Protein AF-A0A540LLX1-F1 (afdb_monomer_lite)

Organism: Malus baccata (NCBI:txid106549)

Radius of gyration: 18.66 Å; chains: 1; bounding box: 52×26×52 Å

InterPro domains:
  IPR029056 Ribokinase-like [G3DSA:3.40.1190.20] (11-109)
  IPR052562 Ketohexokinase-related [PTHR42774] (14-84)

Foldseek 3Di:
DDPPDPDDDVPDLDDDDPPKDQKDWDWDADPVVRDIDIDTDHIPPHDALVSADLVSLLVVCVVPDDDDDPCPRVRNVVSSVVSNQVVCVVVVHDDDDDDPPHPVCPVVVD

Secondary structure (DSSP, 8-state):
---TT--PBTTB-----TT-B--EEEEEEPTTT--EEEEEE--BSPP-GGGS-HHHHHHHHTT-------STTHHHHHHHHHHHHHHHHHTT--SSPPPTT-GGGGGG--

pLDDT: mean 82.08, std 16.45, range [29.52, 98.38]

Sequence (110 aa):
MSIDSLTPLPENRTVVSEEGNSPFTYIIVDNETKTRTCIHTPGYPPMIPDDLSQSSLSSALDGARILYLDCRIHETALVVAQEAGACCRALGARTGLPHRTDARLASFLS

Structure (mmCIF, N/CA/C/O backbone):
data_AF-A0A540LLX1-F1
#
_entry.id   AF-A0A540LLX1-F1
#
loop_
_atom_site.group_PDB
_atom_site.id
_atom_site.type_symbol
_atom_site.label_atom_id
_atom_site.label_alt_id
_atom_site.label_comp_id
_atom_site.label_asym_id
_atom_site.label_entity_id
_atom_site.label_seq_id
_atom_site.pdbx_PDB_ins_code
_atom_site.Cartn_x
_atom_site.Cartn_y
_atom_site.Cartn_z
_atom_site.occupancy
_atom_site.B_iso_or_equiv
_atom_site.auth_seq_id
_atom_site.auth_comp_id
_atom_site.auth_asym_id
_atom_site.auth_atom_id
_atom_site.pdbx_PDB_model_num
ATOM 1 N N . MET A 1 1 ? 25.071 5.231 -2.327 1.00 31.52 1 MET A N 1
ATOM 2 C CA . MET A 1 1 ? 25.306 3.821 -1.967 1.00 31.52 1 MET A CA 1
ATOM 3 C C . MET A 1 1 ? 24.102 3.081 -2.508 1.00 31.52 1 MET A C 1
ATOM 5 O O . MET A 1 1 ? 22.996 3.424 -2.120 1.00 31.52 1 MET A O 1
ATOM 9 N N . SER A 1 2 ? 24.314 2.293 -3.558 1.00 29.52 2 SER A N 1
ATOM 10 C CA . SER A 1 2 ? 23.269 1.766 -4.438 1.00 29.52 2 SER A CA 1
ATOM 11 C C . SER A 1 2 ? 22.372 0.761 -3.715 1.00 29.52 2 SER A C 1
ATOM 13 O O . SER A 1 2 ? 22.873 -0.110 -3.011 1.00 29.52 2 SER A O 1
ATOM 15 N N . ILE A 1 3 ? 21.061 0.889 -3.907 1.00 40.03 3 ILE A N 1
ATOM 16 C CA . ILE A 1 3 ? 19.989 0.010 -3.404 1.00 40.03 3 ILE A CA 1
ATOM 17 C C . ILE A 1 3 ? 19.919 -1.324 -4.183 1.00 40.03 3 ILE A C 1
ATOM 19 O O . ILE A 1 3 ? 18.853 -1.772 -4.591 1.00 40.03 3 ILE A O 1
ATOM 23 N N . ASP A 1 4 ? 21.068 -1.969 -4.404 1.00 37.72 4 ASP A N 1
ATOM 24 C CA . ASP A 1 4 ? 21.208 -3.167 -5.252 1.00 37.72 4 ASP A CA 1
ATOM 25 C C . ASP A 1 4 ? 20.853 -4.505 -4.557 1.00 37.72 4 ASP A C 1
ATOM 27 O O . ASP A 1 4 ? 21.228 -5.569 -5.048 1.00 37.72 4 ASP A O 1
ATOM 31 N N . SER A 1 5 ? 20.120 -4.522 -3.438 1.00 43.84 5 SER A N 1
ATOM 32 C CA . SER A 1 5 ? 19.815 -5.786 -2.731 1.00 43.84 5 SER A CA 1
ATOM 33 C C . SER A 1 5 ? 18.382 -5.940 -2.220 1.00 43.84 5 SER A C 1
ATOM 35 O O . SER A 1 5 ? 18.139 -6.597 -1.211 1.00 43.84 5 SER A O 1
ATOM 37 N N . LEU A 1 6 ? 17.388 -5.463 -2.970 1.00 52.19 6 LEU A N 1
ATOM 38 C CA . LEU A 1 6 ? 16.028 -5.997 -2.844 1.00 52.19 6 LEU A CA 1
ATOM 39 C C . LEU A 1 6 ? 15.970 -7.388 -3.488 1.00 52.19 6 LEU A C 1
ATOM 41 O O . LEU A 1 6 ? 15.629 -7.532 -4.659 1.00 52.19 6 LEU A O 1
ATOM 45 N N . THR A 1 7 ? 16.344 -8.427 -2.735 1.00 44.44 7 THR A N 1
ATOM 46 C CA . THR A 1 7 ? 16.153 -9.817 -3.174 1.00 44.44 7 THR A CA 1
ATOM 47 C C . THR A 1 7 ? 14.656 -10.153 -3.149 1.00 44.44 7 THR A C 1
ATOM 49 O O . THR A 1 7 ? 14.047 -10.160 -2.078 1.00 44.44 7 THR A O 1
ATOM 52 N N . PRO A 1 8 ? 14.015 -10.424 -4.301 1.00 44.38 8 PRO A N 1
ATOM 53 C CA . PRO A 1 8 ? 12.626 -10.845 -4.310 1.00 44.38 8 PRO A CA 1
ATOM 54 C C . PRO A 1 8 ? 12.571 -12.294 -3.827 1.00 44.38 8 PRO A C 1
ATOM 56 O O . PRO A 1 8 ? 13.099 -13.196 -4.481 1.00 44.38 8 PRO A O 1
ATOM 59 N N . LEU A 1 9 ? 11.921 -12.537 -2.690 1.00 43.72 9 LEU A N 1
ATOM 60 C CA . LEU A 1 9 ? 11.490 -13.889 -2.351 1.00 43.72 9 LEU A CA 1
ATOM 61 C C . LEU A 1 9 ? 10.445 -14.322 -3.395 1.00 43.72 9 LEU A C 1
ATOM 63 O O . LEU A 1 9 ? 9.571 -13.518 -3.741 1.00 43.72 9 LEU A O 1
ATOM 67 N N . PRO A 1 10 ? 10.509 -15.559 -3.918 1.00 44.88 10 PRO A N 1
ATOM 68 C CA . PRO A 1 10 ? 9.531 -16.025 -4.887 1.00 44.88 10 PRO A CA 1
ATOM 69 C C . PRO A 1 10 ? 8.156 -15.977 -4.210 1.00 44.88 10 PRO A C 1
ATOM 71 O O . PRO A 1 10 ? 7.972 -16.554 -3.146 1.00 44.88 10 PRO A O 1
ATOM 74 N N . GLU A 1 11 ? 7.235 -15.218 -4.806 1.00 57.22 11 GLU A N 1
ATOM 75 C CA . GLU A 1 11 ? 5.870 -14.905 -4.336 1.00 57.22 11 GLU A CA 1
ATOM 76 C C . GLU A 1 11 ? 5.685 -13.730 -3.358 1.00 57.22 11 GLU A C 1
ATOM 78 O O . GLU A 1 11 ? 4.548 -13.293 -3.181 1.00 57.22 11 GLU A O 1
ATOM 83 N N . ASN A 1 12 ? 6.741 -13.123 -2.801 1.00 61.34 12 ASN A N 1
ATOM 84 C CA . ASN A 1 12 ? 6.584 -11.955 -1.923 1.00 61.34 12 ASN A CA 1
ATOM 85 C C . ASN A 1 12 ? 7.147 -10.672 -2.556 1.00 61.34 12 ASN A C 1
ATOM 87 O O . ASN A 1 12 ? 8.354 -10.453 -2.596 1.00 61.34 12 ASN A O 1
ATOM 91 N N . ARG A 1 13 ? 6.251 -9.789 -3.015 1.00 75.19 13 ARG A N 1
ATOM 92 C CA . ARG A 1 13 ? 6.574 -8.487 -3.639 1.00 75.19 13 ARG A CA 1
ATOM 93 C C . ARG A 1 13 ? 6.698 -7.356 -2.606 1.00 75.19 13 ARG A C 1
ATOM 95 O O . ARG A 1 13 ? 6.309 -6.222 -2.871 1.00 75.19 13 ARG A O 1
ATOM 102 N N . THR A 1 14 ? 7.197 -7.680 -1.415 1.00 81.12 14 THR A N 1
ATOM 103 C CA . THR A 1 14 ? 7.416 -6.709 -0.336 1.00 81.12 14 THR A CA 1
ATOM 104 C C . THR A 1 14 ? 8.774 -6.039 -0.509 1.00 81.12 14 THR A C 1
ATOM 106 O O . THR A 1 14 ? 9.789 -6.717 -0.649 1.00 81.12 14 THR A O 1
ATOM 109 N N . VAL A 1 15 ? 8.792 -4.708 -0.464 1.00 84.31 15 VAL A N 1
ATOM 110 C CA . VAL A 1 15 ? 10.022 -3.910 -0.424 1.00 84.31 15 VAL A CA 1
ATOM 111 C C . VAL A 1 15 ? 10.457 -3.761 1.031 1.00 84.31 15 VAL A C 1
ATOM 113 O O . VAL A 1 15 ? 9.659 -3.350 1.874 1.00 84.31 15 VAL A O 1
ATOM 116 N N . VAL A 1 16 ? 11.708 -4.110 1.331 1.00 88.81 16 VAL A N 1
ATOM 117 C CA . VAL A 1 16 ? 12.286 -4.048 2.679 1.00 88.81 16 VAL A CA 1
ATOM 118 C C . VAL A 1 16 ? 13.502 -3.128 2.665 1.00 88.81 16 VAL A C 1
ATOM 120 O O . VAL A 1 16 ? 14.400 -3.303 1.848 1.00 88.81 16 VAL A O 1
ATOM 123 N N . SER A 1 17 ? 13.535 -2.169 3.589 1.00 90.06 17 SER A N 1
ATOM 124 C CA . SER A 1 17 ? 14.734 -1.383 3.889 1.00 90.06 17 SER A CA 1
ATOM 125 C C . SER A 1 17 ? 15.521 -2.080 4.997 1.00 90.06 17 SER A C 1
ATOM 127 O O . SER A 1 17 ? 14.976 -2.262 6.084 1.00 90.06 17 SER A O 1
ATOM 129 N N . GLU A 1 18 ? 16.785 -2.436 4.743 1.00 88.88 18 GLU A N 1
ATOM 130 C CA . GLU A 1 18 ? 17.636 -3.188 5.687 1.00 88.88 18 GLU A CA 1
ATOM 131 C C . GLU A 1 18 ? 17.775 -2.483 7.047 1.00 88.88 18 GLU A C 1
ATOM 133 O O . GLU A 1 18 ? 17.575 -3.099 8.088 1.00 88.88 18 GLU A O 1
ATOM 138 N N . GLU A 1 19 ? 18.019 -1.172 7.033 1.00 91.19 19 GLU A N 1
ATOM 139 C CA . GLU A 1 19 ? 18.181 -0.338 8.237 1.00 91.19 19 GLU A CA 1
ATOM 140 C C . GLU A 1 19 ? 16.899 0.445 8.587 1.00 91.19 19 GLU A C 1
ATOM 142 O O . GLU A 1 19 ? 16.927 1.458 9.290 1.00 91.19 19 GLU A O 1
ATOM 147 N N . GLY A 1 20 ? 15.762 0.032 8.018 1.00 91.44 20 GLY A N 1
ATOM 148 C CA . GLY A 1 20 ? 14.491 0.728 8.174 1.00 91.44 20 GLY A CA 1
ATOM 149 C C . GLY A 1 20 ? 13.691 0.296 9.401 1.00 91.44 20 GLY A C 1
ATOM 150 O O . GLY A 1 20 ? 13.971 -0.704 10.057 1.00 91.44 20 GLY A O 1
ATOM 151 N N . ASN A 1 21 ? 12.619 1.032 9.682 1.00 93.31 21 ASN A N 1
ATOM 152 C CA . ASN A 1 21 ? 11.573 0.621 10.607 1.00 93.31 21 ASN A CA 1
ATOM 153 C C . ASN A 1 21 ? 10.239 0.429 9.872 1.00 93.31 21 ASN A C 1
ATOM 155 O O . ASN A 1 21 ? 9.942 1.077 8.867 1.00 93.31 21 ASN A O 1
ATOM 159 N N . SER A 1 22 ? 9.427 -0.499 10.378 1.00 93.19 22 SER A N 1
ATOM 160 C CA . SER A 1 22 ? 8.077 -0.719 9.858 1.00 93.19 22 SER A CA 1
ATOM 161 C C . SER A 1 22 ? 7.117 0.353 10.386 1.00 93.19 22 SER A C 1
ATOM 163 O O . SER A 1 22 ? 7.189 0.682 11.572 1.00 93.19 22 SER A O 1
ATOM 165 N N . PRO A 1 23 ? 6.176 0.860 9.565 1.00 92.81 23 PRO A N 1
ATOM 166 C CA . PRO A 1 23 ? 5.112 1.728 10.055 1.00 92.81 23 PRO A CA 1
ATOM 167 C C . PRO A 1 23 ? 4.252 0.986 11.083 1.00 92.81 23 PRO A C 1
ATOM 169 O O . PRO A 1 23 ? 3.920 -0.187 10.903 1.00 92.81 23 PRO A O 1
ATOM 172 N N . PHE A 1 24 ? 3.821 1.680 12.131 1.00 95.38 24 PHE A N 1
ATOM 173 C CA . PHE A 1 24 ? 2.900 1.132 13.127 1.00 95.38 24 PHE A CA 1
ATOM 174 C C . PHE A 1 24 ? 1.883 2.187 13.570 1.00 95.38 24 PHE A C 1
ATOM 176 O O . PHE A 1 24 ? 1.963 3.365 13.223 1.00 95.38 24 PHE A O 1
ATOM 183 N N . THR A 1 25 ? 0.828 1.773 14.267 1.00 96.31 25 THR A N 1
ATOM 184 C CA . THR A 1 25 ? -0.221 2.692 14.730 1.00 96.31 25 THR A CA 1
ATOM 185 C C . THR A 1 25 ? -0.714 2.256 16.095 1.00 96.31 25 THR A C 1
ATOM 187 O O . THR A 1 25 ? -1.206 1.139 16.245 1.00 96.31 25 THR A O 1
ATOM 190 N N . TYR A 1 26 ? -0.605 3.140 17.085 1.00 97.75 26 TYR A N 1
ATOM 191 C CA . TYR A 1 26 ? -1.272 2.940 18.366 1.00 97.75 26 TYR A CA 1
ATOM 192 C C . TYR A 1 26 ? -2.748 3.287 18.209 1.00 97.75 26 TYR A C 1
ATOM 194 O O . TYR A 1 26 ? -3.089 4.335 17.660 1.00 97.75 26 TYR A O 1
ATOM 202 N N . ILE A 1 27 ? -3.620 2.410 18.696 1.00 97.94 27 ILE A N 1
ATOM 203 C CA . ILE A 1 27 ? -5.066 2.618 18.669 1.00 97.94 27 ILE A CA 1
ATOM 204 C C . ILE A 1 27 ? -5.565 2.564 20.107 1.00 97.94 27 ILE A C 1
ATOM 206 O O . ILE A 1 27 ? -5.524 1.514 20.744 1.00 97.94 27 ILE A O 1
ATOM 210 N N . ILE A 1 28 ? -6.045 3.697 20.609 1.00 98.12 28 ILE A N 1
ATOM 211 C CA . ILE A 1 28 ? -6.721 3.782 21.904 1.00 98.12 28 ILE A CA 1
ATOM 212 C C . ILE A 1 28 ? -8.217 3.717 21.622 1.00 98.12 28 ILE A C 1
ATOM 214 O O . ILE A 1 28 ? -8.747 4.566 20.907 1.00 98.12 28 ILE A O 1
ATOM 218 N N . VAL A 1 29 ? -8.888 2.691 22.140 1.00 98.38 29 VAL A N 1
ATOM 219 C CA . VAL A 1 29 ? -10.324 2.474 21.931 1.00 98.38 29 VAL A CA 1
ATOM 220 C C . VAL A 1 29 ? -11.077 2.891 23.185 1.00 98.38 29 VAL A C 1
ATOM 222 O O . VAL A 1 29 ? -10.862 2.315 24.250 1.00 98.38 29 VAL A O 1
ATOM 225 N N . ASP A 1 30 ? -11.981 3.855 23.051 1.00 98.25 30 ASP A N 1
ATOM 226 C CA . ASP A 1 30 ? -12.922 4.205 24.108 1.00 98.25 30 ASP A CA 1
ATOM 227 C C . ASP A 1 30 ? -14.177 3.331 23.979 1.00 98.25 30 ASP A C 1
ATOM 229 O O . ASP A 1 30 ? -14.905 3.375 22.982 1.00 98.25 30 ASP A O 1
ATOM 233 N N . ASN A 1 31 ? -14.429 2.507 24.996 1.00 98.12 31 ASN A N 1
ATOM 234 C CA . ASN A 1 31 ? -15.575 1.610 25.006 1.00 98.12 31 ASN A CA 1
ATOM 235 C C . ASN A 1 31 ? -16.903 2.317 25.321 1.00 98.12 31 ASN A C 1
ATOM 237 O O . ASN A 1 31 ? -17.946 1.803 24.916 1.00 98.12 31 ASN A O 1
ATOM 241 N N . GLU A 1 32 ? -16.898 3.444 26.027 1.00 98.19 32 GLU A N 1
ATOM 242 C CA . GLU A 1 32 ? -18.122 4.176 26.362 1.00 98.19 32 GLU A CA 1
ATOM 243 C C . GLU A 1 32 ? -18.619 4.950 25.141 1.00 98.19 32 GLU A C 1
ATOM 245 O O . GLU A 1 32 ? -19.733 4.721 24.669 1.00 98.19 32 GLU A O 1
ATOM 250 N N . THR A 1 33 ? -17.757 5.785 24.555 1.00 97.88 33 THR A N 1
ATOM 251 C CA . THR A 1 33 ? -18.123 6.626 23.401 1.00 97.88 33 THR A CA 1
ATOM 252 C C . THR A 1 33 ? -18.014 5.908 22.056 1.00 97.88 33 THR A C 1
ATOM 254 O O . THR A 1 33 ? -18.421 6.451 21.030 1.00 97.88 33 THR A O 1
ATOM 257 N N . LYS A 1 34 ? -17.466 4.685 22.037 1.00 97.62 34 LY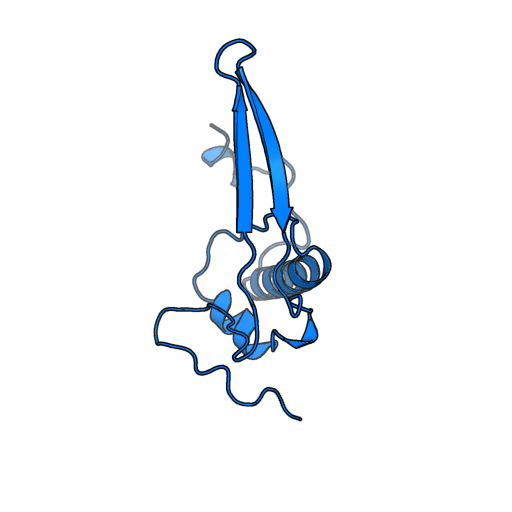S A N 1
ATOM 258 C CA . LYS A 1 34 ? -17.173 3.905 20.820 1.00 97.62 34 LYS A CA 1
ATOM 259 C C . LYS A 1 34 ? -16.233 4.625 19.847 1.00 97.62 34 LYS A C 1
ATOM 261 O O . LYS A 1 34 ? -16.244 4.341 18.648 1.00 97.62 34 LYS A O 1
ATOM 266 N N . THR A 1 35 ? -15.396 5.526 20.356 1.00 98.00 35 THR A N 1
ATOM 267 C CA . THR A 1 35 ? -14.395 6.242 19.560 1.00 98.00 35 THR A CA 1
ATOM 268 C C . THR A 1 35 ? -13.056 5.507 19.543 1.00 98.00 35 THR A C 1
ATOM 270 O O . THR A 1 35 ? -12.781 4.617 20.353 1.00 98.00 35 THR A O 1
ATOM 273 N N . ARG A 1 36 ? -12.216 5.847 18.562 1.00 98.06 36 ARG A N 1
ATOM 274 C CA . ARG A 1 36 ? -10.843 5.348 18.452 1.00 98.06 36 ARG A CA 1
ATOM 275 C C . ARG A 1 36 ? -9.914 6.522 18.184 1.00 98.06 36 ARG A C 1
ATOM 277 O O . ARG A 1 36 ? -10.126 7.249 17.216 1.00 98.06 36 ARG A O 1
ATOM 284 N N . THR A 1 37 ? -8.877 6.667 18.998 1.00 97.88 37 THR A N 1
ATOM 285 C CA . THR A 1 37 ? -7.774 7.599 18.752 1.00 97.88 37 THR A CA 1
ATOM 286 C C . THR A 1 37 ? -6.634 6.825 18.110 1.00 97.88 37 THR A C 1
ATOM 288 O O . THR A 1 37 ? -6.073 5.919 18.728 1.00 97.88 37 THR A O 1
ATOM 291 N N . CYS A 1 38 ? -6.297 7.176 16.872 1.00 97.31 38 CYS A N 1
ATOM 292 C CA . CYS A 1 38 ? -5.221 6.544 16.115 1.00 97.31 38 CYS A CA 1
ATOM 293 C C . CYS A 1 38 ? -3.993 7.459 16.095 1.00 97.31 38 CYS A C 1
ATOM 295 O O . CYS A 1 38 ? -4.068 8.579 15.593 1.00 97.31 38 CYS A O 1
ATOM 297 N N . ILE A 1 39 ? -2.861 6.974 16.600 1.00 97.50 39 ILE A N 1
ATOM 298 C CA . ILE A 1 39 ? -1.569 7.663 16.541 1.00 97.50 39 ILE A CA 1
ATOM 299 C C . ILE A 1 39 ? -0.696 6.888 15.560 1.00 97.50 39 ILE A C 1
ATOM 301 O O . ILE A 1 39 ? -0.186 5.814 15.884 1.00 97.50 39 ILE A O 1
ATOM 305 N N . HIS A 1 40 ? -0.589 7.405 14.338 1.00 94.56 40 HIS A N 1
ATOM 306 C CA . HIS A 1 40 ? 0.171 6.778 13.265 1.00 94.56 40 HIS A CA 1
ATOM 307 C C . HIS A 1 40 ? 1.645 7.184 13.331 1.00 94.56 40 HIS A C 1
ATOM 309 O O . HIS A 1 40 ? 1.962 8.373 13.347 1.00 94.56 40 HIS A O 1
ATOM 315 N N . THR A 1 41 ? 2.538 6.197 13.321 1.00 94.81 41 THR A N 1
ATOM 316 C CA . THR A 1 41 ? 3.975 6.400 13.146 1.00 94.81 41 THR A CA 1
ATOM 317 C C . THR A 1 41 ? 4.370 5.866 11.768 1.00 94.81 41 THR A C 1
ATOM 319 O O . THR A 1 41 ? 4.222 4.662 11.527 1.00 94.81 41 THR A O 1
ATOM 322 N N . PRO A 1 42 ? 4.825 6.734 10.845 1.00 92.19 42 PRO A N 1
ATOM 323 C CA . PRO A 1 42 ? 5.232 6.305 9.514 1.00 92.19 42 PRO A CA 1
ATOM 324 C C . PRO A 1 42 ? 6.510 5.464 9.582 1.00 92.19 42 PRO A C 1
ATOM 326 O O . PRO A 1 42 ? 7.313 5.610 10.503 1.00 92.19 42 PRO A O 1
ATOM 329 N N . GLY A 1 43 ? 6.690 4.599 8.585 1.00 91.94 43 GLY A N 1
ATOM 330 C CA . GLY A 1 43 ? 7.936 3.864 8.392 1.00 91.94 43 GLY A CA 1
ATOM 331 C C . GLY A 1 43 ? 9.051 4.799 7.925 1.00 91.94 43 GLY A C 1
ATOM 332 O O . GLY A 1 43 ? 8.783 5.806 7.263 1.00 91.94 43 GLY A O 1
ATOM 333 N N . TYR A 1 44 ? 10.292 4.465 8.260 1.00 92.75 44 TYR A N 1
ATOM 334 C CA . TYR A 1 44 ? 11.479 5.195 7.829 1.00 92.75 44 TYR A CA 1
ATOM 335 C C . TYR A 1 44 ? 12.567 4.229 7.337 1.00 92.75 44 TYR A C 1
ATOM 337 O O . TYR A 1 44 ? 12.808 3.242 8.027 1.00 92.75 44 TYR A O 1
ATOM 345 N N . PRO A 1 45 ? 13.265 4.511 6.221 1.00 93.12 45 PRO A N 1
ATOM 346 C CA . PRO A 1 45 ? 12.986 5.596 5.279 1.00 93.12 45 PRO A CA 1
ATOM 347 C C . PRO A 1 45 ? 11.601 5.430 4.623 1.00 93.12 45 PRO A C 1
ATOM 349 O O . PRO A 1 45 ? 11.090 4.309 4.547 1.00 93.12 45 PRO A O 1
ATOM 352 N N . PRO A 1 46 ? 10.945 6.530 4.208 1.00 90.25 46 PRO A N 1
ATOM 353 C CA . PRO A 1 46 ? 9.695 6.422 3.471 1.00 90.25 46 PRO A CA 1
ATOM 354 C C . PRO A 1 46 ? 9.963 5.750 2.123 1.00 90.25 46 PRO A C 1
ATOM 356 O O . PRO A 1 46 ? 10.998 5.997 1.509 1.00 90.25 46 PRO A O 1
ATOM 359 N N . MET A 1 47 ? 9.013 4.947 1.648 1.00 90.25 47 MET A N 1
ATOM 360 C CA . MET A 1 47 ? 9.059 4.451 0.275 1.00 90.25 47 MET A CA 1
ATOM 361 C C . MET A 1 47 ? 8.862 5.622 -0.684 1.00 90.25 47 MET A C 1
ATOM 363 O O . MET A 1 47 ? 7.856 6.331 -0.591 1.00 90.25 47 MET A O 1
ATOM 367 N N . ILE A 1 48 ? 9.786 5.786 -1.620 1.00 92.31 48 ILE A N 1
ATOM 368 C CA . ILE A 1 48 ? 9.732 6.795 -2.676 1.00 92.31 48 ILE A CA 1
ATOM 369 C C . ILE A 1 48 ? 9.486 6.128 -4.036 1.00 92.31 48 ILE A C 1
ATOM 371 O O . ILE A 1 48 ? 9.704 4.924 -4.180 1.00 92.31 48 ILE A O 1
ATOM 375 N N . PRO A 1 49 ? 9.034 6.875 -5.058 1.00 92.69 49 PRO A N 1
ATOM 376 C CA . PRO A 1 49 ? 8.810 6.311 -6.388 1.00 92.69 49 PRO A CA 1
ATOM 377 C C . PRO A 1 49 ? 10.025 5.580 -6.977 1.00 92.69 49 PRO A C 1
ATOM 379 O O . PRO A 1 49 ? 9.858 4.537 -7.606 1.00 92.69 49 PRO A O 1
ATOM 382 N N . ASP A 1 50 ? 11.232 6.090 -6.724 1.00 92.31 50 ASP A N 1
ATOM 383 C CA . ASP A 1 50 ? 12.485 5.544 -7.263 1.00 92.31 50 ASP A CA 1
ATOM 384 C C . ASP A 1 50 ? 12.853 4.166 -6.682 1.00 92.31 50 ASP A C 1
ATOM 386 O O . ASP A 1 50 ? 13.648 3.443 -7.283 1.00 92.31 50 ASP A O 1
ATOM 390 N N . ASP A 1 51 ? 12.239 3.759 -5.564 1.00 90.38 51 ASP A N 1
ATOM 391 C CA . ASP A 1 51 ? 12.424 2.420 -4.987 1.00 90.38 51 ASP A CA 1
ATOM 392 C C . ASP A 1 51 ? 11.771 1.322 -5.848 1.00 90.38 51 ASP A C 1
ATOM 394 O O . ASP A 1 51 ? 12.056 0.132 -5.684 1.00 90.38 51 ASP A O 1
ATOM 398 N N . LEU A 1 52 ? 10.870 1.696 -6.767 1.00 89.62 52 LEU A N 1
ATOM 399 C CA . LEU A 1 52 ? 10.124 0.773 -7.617 1.00 89.62 52 LEU A CA 1
ATOM 400 C C . LEU A 1 52 ? 10.574 0.889 -9.074 1.00 89.62 52 LEU A C 1
ATOM 402 O O . LEU A 1 52 ? 10.126 1.752 -9.827 1.00 89.62 52 LEU A O 1
ATOM 406 N N . SER A 1 53 ? 11.415 -0.051 -9.512 1.00 90.44 53 SER A N 1
ATOM 407 C CA . SER A 1 53 ? 11.770 -0.146 -10.931 1.00 90.44 53 SER A CA 1
ATOM 408 C C . SER A 1 53 ? 10.545 -0.484 -11.790 1.00 90.44 53 SER A C 1
ATOM 410 O O . SER A 1 53 ? 9.668 -1.247 -11.372 1.00 90.44 53 SER A O 1
ATOM 412 N N . GLN A 1 54 ? 10.523 0.000 -13.036 1.00 89.00 54 GLN A N 1
ATOM 413 C CA . GLN A 1 54 ? 9.454 -0.332 -13.981 1.00 89.00 54 GLN A CA 1
ATOM 414 C C . GLN A 1 54 ? 9.304 -1.850 -14.158 1.00 89.00 54 GLN A C 1
ATOM 416 O O . GLN A 1 54 ? 8.195 -2.366 -14.117 1.00 89.00 54 GLN A O 1
ATOM 421 N N . SER A 1 55 ? 10.416 -2.585 -14.268 1.00 89.50 55 SER A N 1
ATOM 422 C CA . SER A 1 55 ? 10.385 -4.047 -14.416 1.00 89.50 55 SER A CA 1
ATOM 423 C C . SER A 1 55 ? 9.750 -4.755 -13.213 1.00 89.50 55 SER A C 1
ATOM 425 O O . SER A 1 55 ? 8.967 -5.693 -13.386 1.00 89.50 55 SER A O 1
ATOM 427 N N . SER A 1 56 ? 10.025 -4.265 -11.999 1.00 88.81 56 SER A N 1
ATOM 428 C CA . SER A 1 56 ? 9.422 -4.765 -10.765 1.00 88.81 56 SER A CA 1
ATOM 429 C C . SER A 1 56 ? 7.918 -4.512 -10.759 1.00 88.81 56 SER A C 1
ATOM 431 O O . SER A 1 56 ? 7.160 -5.410 -10.403 1.00 88.81 56 SER A O 1
ATOM 433 N N . LEU A 1 57 ? 7.480 -3.326 -11.195 1.00 89.88 57 LEU A N 1
ATOM 434 C CA . LEU A 1 57 ? 6.066 -2.966 -11.282 1.00 89.88 57 LEU A CA 1
ATOM 435 C C . LEU A 1 57 ? 5.319 -3.776 -12.345 1.00 89.88 57 LEU A C 1
ATOM 437 O O . LEU A 1 57 ? 4.270 -4.339 -12.041 1.00 89.88 57 LEU A O 1
ATOM 441 N N . SER A 1 58 ? 5.848 -3.883 -13.566 1.00 88.62 58 SER A N 1
ATOM 442 C CA . SER A 1 58 ? 5.198 -4.652 -14.632 1.00 88.62 58 SER A CA 1
ATOM 443 C C . SER A 1 58 ? 5.082 -6.127 -14.239 1.00 88.62 58 SER A C 1
ATOM 445 O O . SER A 1 58 ? 4.022 -6.724 -14.404 1.00 88.62 58 SER A O 1
ATOM 447 N N . SER A 1 59 ? 6.131 -6.700 -13.632 1.00 88.38 59 SER A N 1
ATOM 448 C CA . SER A 1 59 ? 6.059 -8.038 -13.035 1.00 88.38 59 SER A CA 1
ATOM 449 C C . SER A 1 59 ? 4.995 -8.085 -11.936 1.00 88.38 59 SER A C 1
ATOM 451 O O . SER A 1 59 ? 4.148 -8.977 -11.941 1.00 88.38 59 SER A O 1
ATOM 453 N N . ALA A 1 60 ? 4.968 -7.089 -11.040 1.00 87.62 60 ALA A N 1
ATOM 454 C CA . ALA A 1 60 ? 3.987 -6.970 -9.961 1.00 87.62 60 ALA A CA 1
ATOM 455 C C . ALA A 1 60 ? 2.525 -6.933 -10.428 1.00 87.62 60 ALA A C 1
ATOM 457 O O . ALA A 1 60 ? 1.631 -7.376 -9.702 1.00 87.62 60 ALA A O 1
ATOM 458 N N . LEU A 1 61 ? 2.292 -6.427 -11.631 1.00 89.00 61 LEU A N 1
ATOM 459 C CA . LEU A 1 61 ? 0.972 -6.264 -12.222 1.00 89.00 61 LEU A CA 1
ATOM 460 C C . LEU A 1 61 ? 0.599 -7.407 -13.170 1.00 89.00 61 LEU A C 1
ATOM 462 O O . LEU A 1 61 ? -0.580 -7.551 -13.498 1.00 89.00 61 LEU A O 1
ATOM 466 N N . ASP A 1 62 ? 1.556 -8.240 -13.584 1.00 87.50 62 ASP A N 1
ATOM 467 C CA . ASP A 1 62 ? 1.268 -9.380 -14.446 1.00 87.50 62 ASP A CA 1
ATOM 468 C C . ASP A 1 62 ? 0.295 -10.352 -13.763 1.00 87.50 62 ASP A C 1
ATOM 470 O O . ASP A 1 62 ? 0.444 -10.723 -12.595 1.00 87.50 62 ASP A O 1
ATOM 474 N N . GLY A 1 63 ? -0.766 -10.706 -14.485 1.00 83.50 63 GLY A N 1
ATOM 475 C CA . GLY A 1 63 ? -1.872 -11.513 -13.973 1.00 83.50 63 GLY A CA 1
ATOM 476 C C . GLY A 1 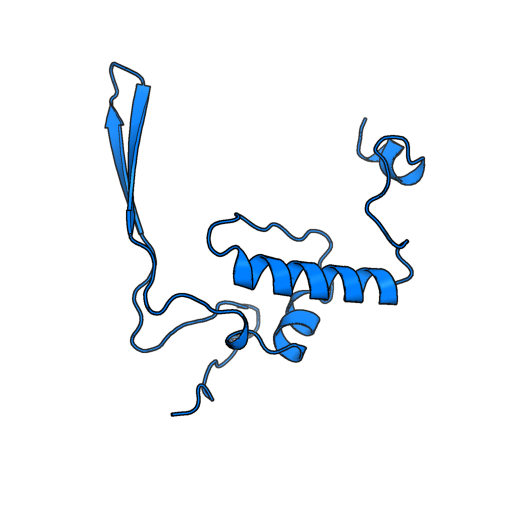63 ? -2.815 -10.810 -12.983 1.00 83.50 63 GLY A C 1
ATOM 477 O O . GLY A 1 63 ? -3.896 -11.348 -12.721 1.00 83.50 63 GLY A O 1
ATOM 478 N N . ALA A 1 64 ? -2.499 -9.612 -12.480 1.00 86.12 64 ALA A N 1
ATOM 479 C CA . ALA A 1 64 ? -3.368 -8.893 -11.551 1.00 86.12 64 ALA A CA 1
ATOM 480 C C . ALA A 1 64 ? -4.689 -8.471 -12.226 1.00 86.12 64 ALA A C 1
ATOM 482 O O . ALA A 1 64 ? -4.739 -8.131 -13.408 1.00 86.12 64 ALA A O 1
ATOM 483 N N . ARG A 1 65 ? -5.798 -8.521 -11.477 1.00 83.75 65 ARG A N 1
ATOM 484 C CA . ARG A 1 65 ? -7.133 -8.081 -11.944 1.00 83.75 65 ARG A CA 1
ATOM 485 C C . ARG A 1 65 ? -7.624 -6.818 -11.250 1.00 83.75 65 ARG A C 1
ATOM 487 O O . ARG A 1 65 ? -8.440 -6.094 -11.809 1.00 83.75 65 ARG A O 1
ATOM 494 N N . ILE A 1 66 ? -7.143 -6.577 -10.034 1.00 84.94 66 ILE A N 1
ATOM 495 C CA . ILE A 1 66 ? -7.527 -5.453 -9.187 1.00 84.94 66 ILE A CA 1
ATOM 496 C C . ILE A 1 66 ? -6.246 -4.873 -8.594 1.00 84.94 66 ILE A C 1
ATOM 498 O O . ILE A 1 66 ? -5.412 -5.616 -8.081 1.00 84.94 66 ILE A O 1
ATOM 502 N N . LEU A 1 67 ? -6.121 -3.549 -8.653 1.00 88.94 67 LEU A N 1
ATOM 503 C CA . LEU A 1 67 ? -5.117 -2.778 -7.932 1.00 88.94 67 LEU A CA 1
ATOM 504 C C . LEU A 1 67 ? -5.826 -1.988 -6.829 1.00 88.94 67 LEU A C 1
ATOM 506 O O . LEU A 1 67 ? -6.758 -1.236 -7.112 1.00 88.94 67 LEU A O 1
ATOM 510 N N . TYR A 1 68 ? -5.381 -2.155 -5.586 1.00 90.88 68 TYR A N 1
ATOM 511 C CA . TYR A 1 68 ? -5.855 -1.389 -4.436 1.00 90.88 68 TYR A CA 1
ATOM 512 C C . TYR A 1 68 ? -4.720 -0.513 -3.906 1.00 90.88 68 TYR A C 1
ATOM 514 O O . TYR A 1 68 ? -3.627 -1.010 -3.645 1.00 90.88 68 TYR A O 1
ATOM 522 N N . LEU A 1 69 ? -4.985 0.783 -3.755 1.00 91.38 69 LEU A N 1
ATOM 523 C CA . LEU A 1 69 ? -4.029 1.779 -3.276 1.00 91.38 69 LEU A CA 1
ATOM 524 C C . LEU A 1 69 ? -4.645 2.478 -2.064 1.00 91.38 69 LEU A C 1
ATOM 526 O O . LEU A 1 69 ? -5.712 3.076 -2.180 1.00 91.38 69 LEU A O 1
ATOM 530 N N . ASP A 1 70 ? -3.990 2.407 -0.905 1.00 83.50 70 ASP A N 1
ATOM 531 C CA . ASP A 1 70 ? -4.550 2.888 0.367 1.00 83.50 70 ASP A CA 1
ATOM 532 C C . ASP A 1 70 ? -4.192 4.347 0.714 1.00 83.50 70 ASP A C 1
ATOM 534 O O . ASP A 1 70 ? -4.348 4.777 1.855 1.00 83.50 70 ASP A O 1
ATOM 538 N N . CYS A 1 71 ? -3.747 5.126 -0.278 1.00 78.12 71 CYS A N 1
ATOM 539 C CA . CYS A 1 71 ? -3.403 6.554 -0.202 1.00 78.12 71 CYS A CA 1
ATOM 540 C C . CYS A 1 71 ? -2.398 6.966 0.894 1.00 78.12 71 CYS A C 1
ATOM 542 O O . CYS A 1 71 ? -2.147 8.161 1.043 1.00 78.12 71 CYS A O 1
ATOM 544 N N . ARG A 1 72 ? -1.781 6.031 1.631 1.00 85.62 72 ARG A N 1
ATOM 545 C CA . ARG A 1 72 ? -0.794 6.362 2.676 1.00 85.62 72 ARG A CA 1
ATOM 546 C C . ARG A 1 72 ? 0.527 6.874 2.105 1.00 85.62 72 ARG A C 1
ATOM 548 O O . ARG A 1 72 ? 1.182 7.693 2.736 1.00 85.62 72 ARG A O 1
ATOM 555 N N . ILE A 1 73 ? 0.886 6.413 0.906 1.00 89.75 73 ILE A N 1
ATOM 556 C CA . ILE A 1 73 ? 2.109 6.784 0.181 1.00 89.75 73 ILE A CA 1
ATOM 557 C C . ILE A 1 73 ? 1.700 7.236 -1.225 1.00 89.75 73 ILE A C 1
ATOM 559 O O . ILE A 1 73 ? 1.823 6.502 -2.205 1.00 89.75 73 ILE A O 1
ATOM 563 N N . HIS A 1 74 ? 1.094 8.421 -1.309 1.00 92.31 74 HIS A N 1
ATOM 564 C CA . HIS A 1 74 ? 0.383 8.860 -2.513 1.00 92.31 74 HIS A CA 1
ATOM 565 C C . HIS A 1 74 ? 1.289 9.044 -3.743 1.00 92.31 74 HIS A C 1
ATOM 567 O O . HIS A 1 74 ? 0.839 8.798 -4.859 1.00 92.31 74 HIS A O 1
ATOM 573 N N . GLU A 1 75 ? 2.550 9.449 -3.566 1.00 93.06 75 GLU A N 1
ATOM 574 C CA . GLU A 1 75 ? 3.487 9.654 -4.683 1.00 93.06 75 GLU A CA 1
ATOM 575 C C . GLU A 1 75 ? 3.843 8.327 -5.354 1.00 93.06 75 GLU A C 1
ATOM 577 O O . GLU A 1 75 ? 3.703 8.178 -6.567 1.00 93.06 75 GLU A O 1
ATOM 582 N N . THR A 1 76 ? 4.201 7.322 -4.557 1.00 92.69 76 THR A N 1
ATOM 583 C CA . THR A 1 76 ? 4.470 5.973 -5.060 1.00 92.69 76 THR A CA 1
ATOM 584 C C . THR A 1 76 ? 3.206 5.331 -5.629 1.00 92.69 76 THR A C 1
ATOM 586 O O . THR A 1 76 ? 3.241 4.731 -6.702 1.00 92.69 76 THR A O 1
ATOM 589 N N . ALA A 1 77 ? 2.055 5.522 -4.975 1.00 93.50 77 ALA A N 1
AT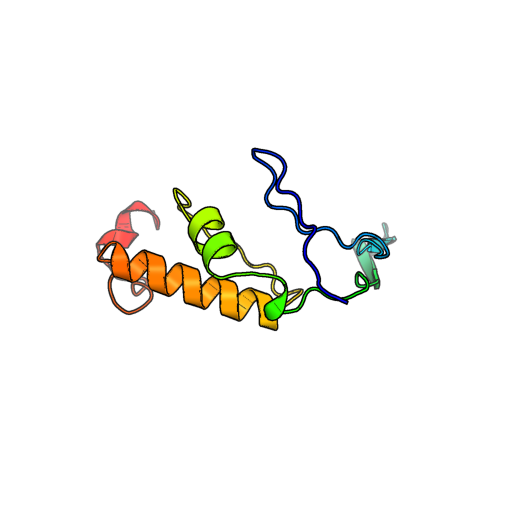OM 590 C CA . ALA A 1 77 ? 0.770 5.039 -5.475 1.00 93.50 77 ALA A CA 1
ATOM 591 C C . ALA A 1 77 ? 0.427 5.608 -6.865 1.00 93.50 77 ALA A C 1
ATOM 593 O O . ALA A 1 77 ? -0.125 4.888 -7.698 1.00 93.50 77 ALA A O 1
ATOM 594 N N . LEU A 1 78 ? 0.779 6.869 -7.142 1.00 93.88 78 LEU A N 1
ATOM 595 C CA . LEU A 1 78 ? 0.580 7.483 -8.455 1.00 93.88 78 LEU A CA 1
ATOM 596 C C . LEU A 1 78 ? 1.385 6.766 -9.545 1.00 93.88 78 LEU A C 1
ATOM 598 O O . LEU A 1 78 ? 0.826 6.459 -10.597 1.00 93.88 78 LEU A O 1
ATOM 602 N N . VAL A 1 79 ? 2.660 6.459 -9.295 1.00 93.62 79 VAL A N 1
ATOM 603 C CA . VAL A 1 79 ? 3.510 5.746 -10.265 1.00 93.62 79 VAL A CA 1
ATOM 604 C C . VAL A 1 79 ? 3.000 4.323 -10.510 1.00 93.62 79 VAL A C 1
ATOM 606 O O . VAL A 1 79 ? 2.877 3.904 -11.661 1.00 93.62 79 VAL A O 1
ATOM 609 N N . VAL A 1 80 ? 2.580 3.610 -9.458 1.00 93.19 80 VAL A N 1
ATOM 610 C CA . VAL A 1 80 ? 1.955 2.279 -9.592 1.00 93.19 80 VAL A CA 1
ATOM 611 C C . VAL A 1 80 ? 0.663 2.355 -10.417 1.00 93.19 80 VAL A C 1
ATOM 613 O O . VAL A 1 80 ? 0.431 1.523 -11.295 1.00 93.19 80 VAL A O 1
ATOM 616 N N . ALA A 1 81 ? -0.179 3.367 -10.179 1.00 93.19 81 ALA A N 1
ATOM 617 C CA . ALA A 1 81 ? -1.414 3.571 -10.936 1.00 93.19 81 ALA A CA 1
ATOM 618 C C . ALA A 1 81 ? -1.149 3.893 -12.416 1.00 93.19 81 ALA A C 1
ATOM 620 O O . ALA A 1 81 ? -1.880 3.425 -13.294 1.00 93.19 81 ALA A O 1
ATOM 621 N N . GLN A 1 82 ? -0.111 4.681 -12.706 1.00 92.31 82 GLN A N 1
ATOM 622 C CA . GLN A 1 82 ? 0.297 5.006 -14.072 1.00 92.31 82 GLN A CA 1
ATOM 623 C C . GLN A 1 82 ? 0.769 3.764 -14.831 1.00 92.31 82 GLN A C 1
ATOM 625 O O . GLN A 1 82 ? 0.319 3.553 -15.962 1.00 92.31 82 GLN A O 1
ATOM 630 N N . GLU A 1 83 ? 1.600 2.927 -14.202 1.00 92.56 83 GLU A N 1
ATOM 631 C CA . GLU A 1 83 ? 2.068 1.668 -14.788 1.00 92.56 83 GLU A CA 1
ATOM 632 C C . GLU A 1 83 ? 0.900 0.697 -15.006 1.00 92.56 83 GLU A C 1
ATOM 634 O O . GLU A 1 83 ? 0.714 0.205 -16.116 1.00 92.56 83 GLU A O 1
ATOM 639 N N . ALA A 1 84 ? 0.013 0.513 -14.023 1.00 91.94 84 ALA A N 1
ATOM 640 C CA . ALA A 1 84 ? -1.190 -0.307 -14.196 1.00 91.94 84 ALA A CA 1
ATOM 641 C C . ALA A 1 84 ? -2.083 0.201 -15.337 1.00 91.94 84 ALA A C 1
ATOM 643 O O . ALA A 1 84 ? -2.597 -0.582 -16.139 1.00 91.94 84 ALA A O 1
ATOM 644 N N . GLY A 1 85 ? -2.232 1.522 -15.467 1.00 89.38 85 GLY A N 1
ATOM 645 C CA . GLY A 1 85 ? -2.923 2.134 -16.596 1.00 89.38 85 GLY A CA 1
ATOM 646 C C . GLY A 1 85 ? -2.242 1.843 -17.936 1.00 89.38 85 GLY A C 1
ATOM 647 O O . GLY A 1 85 ? -2.933 1.614 -18.931 1.00 89.38 85 GLY A O 1
ATOM 648 N N . ALA A 1 86 ? -0.908 1.843 -17.983 1.00 87.19 86 ALA A N 1
ATOM 649 C CA . ALA A 1 86 ? -0.139 1.478 -19.169 1.00 87.19 86 ALA A CA 1
ATOM 650 C C . ALA A 1 86 ? -0.313 -0.006 -19.529 1.00 87.19 86 ALA A C 1
ATOM 652 O O . ALA A 1 86 ? -0.646 -0.298 -20.680 1.00 87.19 86 ALA A O 1
ATOM 653 N N . CYS A 1 87 ? -0.210 -0.918 -18.556 1.00 84.69 87 CYS A N 1
ATOM 654 C CA . CYS A 1 87 ? -0.457 -2.350 -18.741 1.00 84.69 87 CYS A CA 1
ATOM 655 C C . CYS A 1 87 ? -1.871 -2.614 -19.276 1.00 84.69 87 CYS A C 1
ATOM 657 O O . CYS A 1 87 ? -2.043 -3.317 -20.269 1.00 84.69 87 CYS A O 1
ATOM 659 N N . CYS A 1 88 ? -2.894 -1.989 -18.686 1.00 84.00 88 CYS A N 1
ATOM 660 C CA . CYS A 1 88 ? -4.274 -2.115 -19.154 1.00 84.00 88 CYS A CA 1
ATOM 661 C C . CYS A 1 88 ? -4.430 -1.663 -20.614 1.00 84.00 88 CYS A C 1
ATOM 663 O O . CYS A 1 88 ? -5.077 -2.352 -21.404 1.00 84.00 88 CYS A O 1
ATOM 665 N N . ARG A 1 89 ? -3.817 -0.536 -21.005 1.00 79.88 89 ARG A N 1
ATOM 666 C CA . ARG A 1 89 ? -3.843 -0.065 -22.402 1.00 79.88 89 ARG A CA 1
ATOM 667 C C . ARG A 1 89 ? -3.140 -1.036 -23.351 1.00 79.88 89 ARG A C 1
ATOM 669 O O . ARG A 1 89 ? -3.660 -1.278 -24.436 1.00 79.88 89 ARG A O 1
ATOM 676 N N . ALA A 1 90 ? -2.009 -1.616 -22.942 1.00 75.75 90 ALA A N 1
ATOM 677 C CA . ALA A 1 90 ? -1.299 -2.627 -23.727 1.00 75.75 90 ALA A CA 1
ATOM 678 C C . ALA A 1 90 ? -2.150 -3.890 -23.960 1.00 75.75 90 ALA A C 1
ATOM 680 O O . ALA A 1 90 ? -2.076 -4.497 -25.024 1.00 75.75 90 ALA A O 1
ATOM 681 N N . LEU A 1 91 ? -3.026 -4.231 -23.009 1.00 76.62 91 LEU A N 1
ATOM 682 C CA . LEU A 1 91 ? -4.011 -5.314 -23.125 1.00 76.62 91 LEU A CA 1
ATOM 683 C C . LEU A 1 91 ? -5.280 -4.922 -23.915 1.00 76.62 91 LEU A C 1
ATOM 685 O O . LEU A 1 91 ? -6.234 -5.696 -23.978 1.00 76.62 91 LEU A O 1
ATOM 689 N N . GLY A 1 92 ? -5.322 -3.727 -24.513 1.00 75.75 92 GLY A N 1
ATOM 690 C CA . GLY A 1 92 ? -6.461 -3.244 -25.298 1.00 75.75 92 GLY A CA 1
ATOM 691 C C . GLY A 1 92 ? -7.593 -2.622 -24.473 1.00 75.75 92 GLY A C 1
ATOM 692 O O . GLY A 1 92 ? -8.695 -2.426 -24.997 1.00 75.75 92 GLY A O 1
ATOM 693 N N . ALA A 1 93 ? -7.364 -2.295 -23.194 1.00 74.56 93 ALA A N 1
ATOM 694 C CA . ALA A 1 93 ? -8.329 -1.526 -22.412 1.00 74.56 93 ALA A CA 1
ATOM 695 C C . ALA A 1 93 ? -8.469 -0.100 -22.969 1.00 74.56 93 ALA A C 1
ATOM 697 O O . ALA A 1 93 ? -7.516 0.505 -23.465 1.00 74.56 93 ALA A O 1
ATOM 698 N N . ARG A 1 94 ? -9.684 0.453 -22.880 1.00 68.12 94 ARG A N 1
ATOM 699 C CA . ARG A 1 94 ? -9.987 1.806 -23.368 1.00 68.12 94 ARG A CA 1
ATOM 700 C C . ARG A 1 94 ? -9.181 2.851 -22.588 1.00 68.12 94 ARG A C 1
ATOM 702 O O . ARG A 1 94 ? -8.856 2.665 -21.418 1.00 68.12 94 ARG A O 1
ATOM 709 N N . THR A 1 95 ? -8.902 3.985 -23.223 1.00 61.88 95 THR A N 1
ATOM 710 C CA . THR A 1 95 ? -8.357 5.163 -22.543 1.00 61.88 95 THR A CA 1
ATOM 711 C C . THR A 1 95 ? -9.425 5.744 -21.611 1.00 61.88 95 THR A C 1
ATOM 713 O O . THR A 1 95 ? -10.348 6.410 -22.073 1.00 61.88 95 THR A O 1
ATOM 716 N N . GLY A 1 96 ? -9.316 5.465 -20.311 1.00 61.59 96 GLY A N 1
ATOM 717 C CA . GLY A 1 96 ? -10.202 5.996 -19.270 1.00 61.59 96 GLY A CA 1
ATOM 718 C C . GLY A 1 96 ? -10.991 4.919 -18.525 1.00 61.59 96 GLY A C 1
ATOM 719 O O . GLY A 1 96 ? -11.253 3.837 -19.051 1.00 61.59 96 GLY A O 1
ATOM 720 N N . LEU A 1 97 ? -11.362 5.223 -17.278 1.00 60.97 97 LEU A N 1
ATOM 721 C CA . LEU A 1 97 ? -12.270 4.383 -16.497 1.00 60.97 97 LEU A CA 1
ATOM 722 C C . LEU A 1 97 ? -13.630 4.302 -17.213 1.00 60.97 97 LEU A C 1
ATOM 724 O O . LEU A 1 97 ? -14.142 5.338 -17.648 1.00 60.97 97 LEU A O 1
ATOM 728 N N . PRO A 1 98 ? -14.227 3.106 -17.347 1.00 63.62 98 PRO A N 1
ATOM 729 C CA . PRO A 1 98 ? -15.573 2.983 -17.884 1.00 63.62 98 PRO A CA 1
ATOM 730 C C . PRO A 1 98 ? -16.546 3.808 -17.033 1.00 63.62 98 PRO A C 1
ATOM 732 O O . PRO A 1 98 ? -16.527 3.749 -15.803 1.00 63.62 98 PRO A O 1
ATOM 735 N N . HIS A 1 99 ? -17.387 4.608 -17.692 1.00 70.94 99 HIS A N 1
ATOM 736 C CA . HIS A 1 99 ? -18.449 5.342 -17.009 1.00 70.94 99 HIS A CA 1
ATOM 737 C C . HIS A 1 99 ? -19.374 4.343 -16.299 1.00 70.94 99 HIS A C 1
ATOM 739 O O . HIS A 1 99 ? -19.558 3.234 -16.793 1.00 70.94 99 HIS A O 1
ATOM 745 N N . ARG A 1 100 ? -20.013 4.721 -15.183 1.00 70.44 100 ARG A N 1
ATOM 746 C CA . ARG A 1 100 ? -20.927 3.827 -14.434 1.00 70.44 100 ARG A CA 1
ATOM 747 C C . ARG A 1 100 ? -22.016 3.193 -15.317 1.00 70.44 100 ARG A C 1
ATOM 749 O O . ARG A 1 100 ? -22.519 2.125 -14.997 1.00 70.44 100 ARG A O 1
ATOM 756 N N . THR A 1 101 ? -22.378 3.847 -16.419 1.00 77.19 101 THR A N 1
ATOM 757 C CA . THR A 1 101 ? -23.369 3.368 -17.398 1.00 77.19 101 THR A CA 1
ATOM 758 C C . THR A 1 101 ? -22.777 2.515 -18.528 1.00 77.19 101 THR A C 1
ATOM 760 O O . THR A 1 101 ? -23.481 2.228 -19.493 1.00 77.19 101 THR A O 1
ATOM 763 N N . ASP A 1 102 ? -21.492 2.161 -18.486 1.00 78.62 102 ASP A N 1
ATOM 764 C CA . ASP A 1 102 ? -20.871 1.313 -19.503 1.00 78.62 102 ASP A CA 1
ATOM 765 C C . ASP A 1 102 ? -21.475 -0.098 -19.433 1.00 78.62 102 ASP A C 1
ATOM 767 O O . ASP A 1 102 ? -21.489 -0.735 -18.378 1.00 78.62 102 ASP A O 1
ATOM 771 N N . ALA A 1 103 ? -21.971 -0.596 -20.569 1.00 77.81 103 ALA A N 1
ATOM 772 C CA . ALA A 1 103 ? -22.645 -1.890 -20.666 1.00 77.81 103 ALA A CA 1
ATOM 773 C C . ALA A 1 103 ? -21.775 -3.062 -20.174 1.00 77.81 103 ALA A C 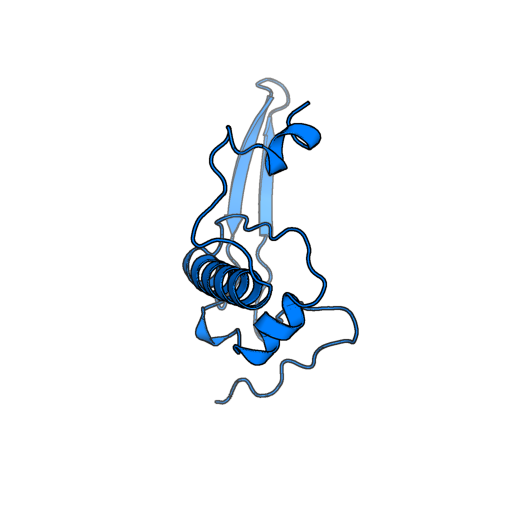1
ATOM 775 O O . ALA A 1 103 ? -22.307 -4.075 -19.728 1.00 77.81 103 ALA A O 1
ATOM 776 N N . ARG A 1 104 ? -20.443 -2.924 -20.209 1.00 69.19 104 ARG A N 1
ATOM 777 C CA . ARG A 1 104 ? -19.502 -3.943 -19.714 1.00 69.19 104 ARG A CA 1
ATOM 778 C C . ARG A 1 104 ? -19.414 -4.001 -18.189 1.00 69.19 104 ARG A C 1
ATOM 780 O O . ARG A 1 104 ? -18.946 -5.001 -17.658 1.00 69.19 104 ARG A O 1
ATOM 787 N N . LEU A 1 105 ? -19.851 -2.954 -17.489 1.00 68.31 105 LEU A N 1
ATOM 788 C CA . LEU A 1 105 ? -19.923 -2.929 -16.027 1.00 68.31 105 LEU A CA 1
ATOM 789 C C . LEU A 1 105 ? -21.258 -3.457 -15.488 1.00 68.31 105 LEU A C 1
ATOM 791 O O . LEU A 1 105 ? -21.360 -3.712 -14.292 1.00 68.31 105 LEU A O 1
ATOM 795 N N . ALA A 1 106 ? -22.271 -3.644 -16.342 1.00 77.50 106 ALA A N 1
ATOM 796 C CA . ALA A 1 106 ? -23.624 -4.000 -15.915 1.00 77.50 106 ALA A CA 1
ATOM 797 C C . ALA A 1 106 ? -23.679 -5.288 -15.071 1.00 77.50 106 ALA A C 1
ATOM 799 O O . ALA A 1 106 ? -24.428 -5.344 -14.104 1.00 77.50 106 ALA A O 1
ATOM 800 N N . SER A 1 107 ? -22.845 -6.287 -15.381 1.00 77.38 107 SER A N 1
ATOM 801 C CA . SER A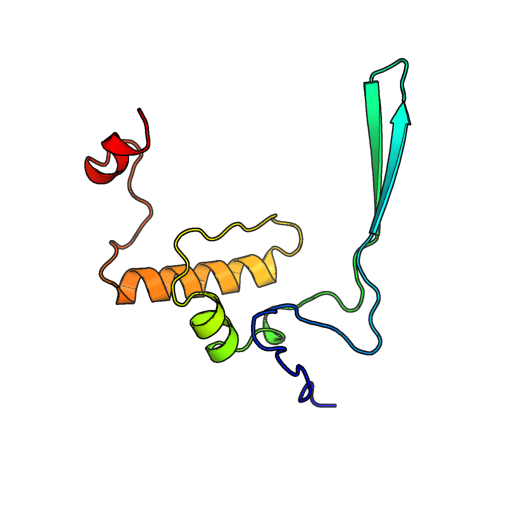 1 107 ? -22.771 -7.553 -14.635 1.00 77.38 107 SER A CA 1
ATOM 802 C C . SER A 1 107 ? -22.082 -7.453 -13.271 1.00 77.38 107 SER A C 1
ATOM 804 O O . SER A 1 107 ? -22.144 -8.396 -12.494 1.00 77.38 107 SER A O 1
ATOM 806 N N . PHE A 1 108 ? -21.376 -6.354 -12.999 1.00 65.06 108 PHE A N 1
ATOM 807 C CA . PHE A 1 108 ? -20.651 -6.126 -11.743 1.00 65.06 108 PHE A CA 1
ATOM 808 C C . PHE A 1 108 ? -21.381 -5.155 -10.806 1.00 65.06 108 PHE A C 1
ATOM 810 O O . PHE A 1 108 ? -20.952 -4.966 -9.672 1.00 65.06 108 PHE A O 1
ATOM 817 N N . LEU A 1 109 ? -22.443 -4.502 -11.288 1.00 70.44 109 LEU A N 1
ATOM 818 C CA . LEU A 1 109 ? -23.196 -3.470 -10.568 1.00 70.44 109 LEU A CA 1
ATOM 819 C C . LEU A 1 109 ? -24.612 -3.926 -10.171 1.00 70.44 109 LEU A C 1
ATOM 821 O O . LEU A 1 1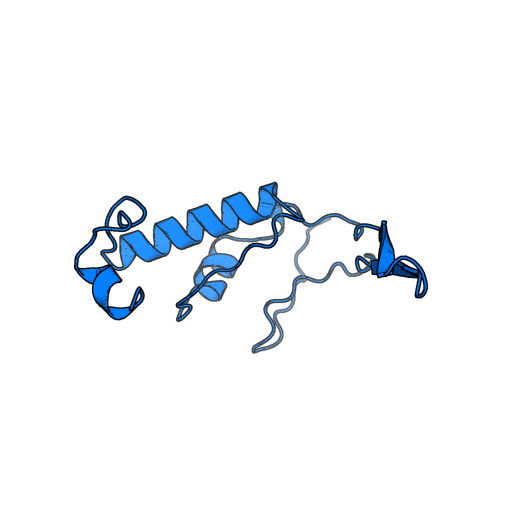09 ? -25.408 -3.093 -9.733 1.00 70.44 109 LEU A O 1
ATOM 825 N N . SER A 1 110 ? -24.917 -5.214 -10.357 1.00 63.75 110 SER A N 1
ATOM 826 C CA . SER A 1 110 ? -26.175 -5.868 -9.975 1.00 63.75 110 SER A CA 1
ATOM 827 C C . SER A 1 110 ? -26.119 -6.454 -8.573 1.00 63.75 110 SER A C 1
ATOM 829 O O . SER A 1 110 ? -25.136 -7.188 -8.318 1.00 63.75 110 SER A O 1
#

=== Feature glossary ===
The record interleaves many kinds of information about one protein. Here is each kind framed as the question it answers.

Q: Are the domains correctly placed relative to each other?
A: Predicted aligned error is AlphaFold's pairwise confidence. Unlike pLDDT (per-residue), PAE is per-residue-pair and captures whether two parts of the structure are correctly placed relative to each other. Units are ångströms of expected positional error.

Q: Which residues are in helices, strands, or loops?
A: Eight-state secondary structure (DSSP): H is the canonical α-helix, G the tighter 3₁₀-helix, I the wider π-helix; E/B are β-structure, T and S are turns and bends, and '-' is everything else. DSSP derives these from the pattern of main-chain N–H···O=C hydrogen bonds, not from the sequence.

Q: What if only a Cα trace is available?
A: P-SEA three-state annotation labels each residue as helix, strand, or coil based purely on the geometry of the Cα trace. It serves as a fallback when the full backbone (and thus DSSP) is unavailable.

Q: What are the backbone torsion angles?
A: φ (phi) and ψ (psi) are the two rotatable backbone dihedrals per residue: φ is the C(i-1)–N–Cα–C torsion, ψ is the N–Cα–C–N(i+1) torsion, both in degrees on (−180°, 180°]. α-helical residues cluster near (−60°, −45°); β-strand residues near (−120°, +130°). A Ramachandran plot is simply a scatter of (φ, ψ) for every residue.

Q: What known structures does this most resemble?
A: Structural nearest neighbors (via Foldseek easy-search vs the PDB). Reported per hit: target PDB id, E-value, and alignment TM-score. A TM-score above ~0.5 is the conventional threshold for 'same fold'.

Q: What family and function is it annotated with?
A: Database cross-references. InterPro integrates a dozen domain/family signature databases into unified entries with residue-range hits. GO terms attach function/process/location labels with evidence codes. CATH codes position the fold in a four-level structural taxonomy. Organism is the NCBI-taxonomy species name.

Q: Which residues are buried vs exposed?
A: Solvent accessibility: the surface area of each residue that a 1.4 Å water probe can touch, in Å². When only backbone atoms are present the absolute values are lower than full-atom SASA (side chains contribute most of the area) and are flagged as backbone-only.

Q: What do the diagnostic plots show?
A: Three diagnostic plots accompany the record. The Cα contact map visualizes the tertiary structure as a 2D adjacency matrix (8 Å cutoff, sequence-local contacts suppressed). The Ramachandran plot shows the distribution of backbone (φ, ψ) torsions, with points in the α and β basins reflecting secondary structure content. The PAE plot shows AlphaFold's inter-residue confidence as a color matrix.

Q: What is the amino-acid chain?
A: The amino-acid sequence is the protein's primary structure: the linear order of residues from the N-terminus to the C-terminus, written in one-letter code. Everything else here — the 3D coordinates, the secondary structure, the domain annotations — is ultimately a consequence of this string.

Q: What do the rendered images show?
A: The six renders are orthographic views along the three Cartesian axes in both directions. Representation (cartoon, sticks, or surface) and color scheme (sequence-rainbow or by-chain) vary across proteins so the training set covers all the common visualization conventions.

Q: Where is each backbone atom in 3D?
A: The mmCIF table is the protein's shape written out atom by atom. For each backbone N, Cα, C, and carbonyl O, it records an (x, y, z) coordinate triple in Å plus the residue type, chain letter, and residue number.

Q: How mobile is each atom in the crystal?
A: For experimental (PDB) structures, the B-factor (temperature factor) quantifies the positional spread of each atom in the crystal — a combination of thermal vibration and static disorder — in units of Å². High B-factors mark flexible loops or poorly resolved regions; low B-factors mark the rigid, well-ordered core.

Q: How big and how compact is the whole molecule?
A: Three whole-structure scalars: the radius of gyration (RMS distance of Cα from centroid, in Å), the count of Cα–Cα contacts (pairs closer than 8 Å and separated by more than four residues in sequence — i.e. tertiary, not local, contacts), and the bounding-box dimensions. Together they distinguish compact globular folds from extended fibres or disordered chains.

Q: What does the local fold look like, residue by residue?
A: A 3Di character summarizes, for each residue, the relative orientation of the Cα frame of its nearest spatial neighbor. Because it encodes fold topology rather than chemistry, 3Di alignments detect remote structural similarity that sequence alignment misses.

Q: How confident is the AlphaFold model at each residue?
A: For AlphaFold models, the B-factor field carries pLDDT — the model's own estimate of local accuracy on a 0–100 scale. Regions with pLDDT<50 should be treated as essentially unmodeled; they often correspond to intrinsically disordered segments.